Protein AF-A0A0F5J340-F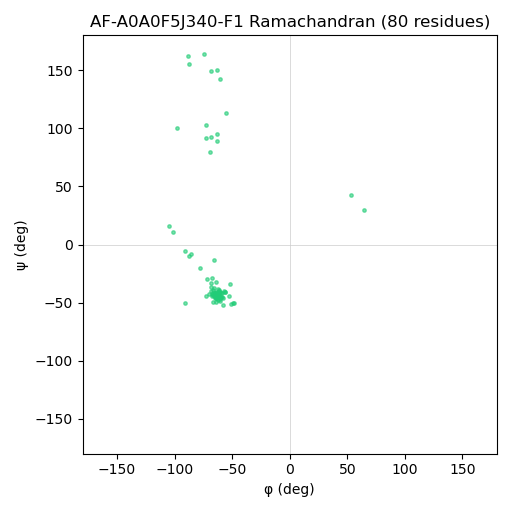1 (afdb_monomer)

Solvent-accessible surface area (backbone atoms only — not comparable to full-atom values): 4973 Å² total; per-residue (Å²): 137,81,81,79,78,73,74,82,78,73,52,70,66,60,50,54,48,52,51,51,52,52,48,52,53,54,52,47,20,64,75,72,72,48,49,73,65,58,43,48,54,52,32,60,76,65,47,43,62,59,56,53,60,78,41,33,90,62,56,77,77,55,55,70,71,57,52,53,50,52,54,49,52,57,50,50,55,55,64,74,74,108

pLDDT: mean 92.47, std 14.03, range [40.69, 98.62]

Structure (mmCIF, N/CA/C/O backbone):
data_AF-A0A0F5J340-F1
#
_entry.id   AF-A0A0F5J340-F1
#
loop_
_atom_site.group_PDB
_atom_site.id
_atom_site.type_symbol
_atom_site.label_atom_id
_atom_site.label_alt_id
_atom_site.label_comp_id
_atom_site.label_asym_id
_atom_site.label_entity_id
_atom_site.label_seq_id
_a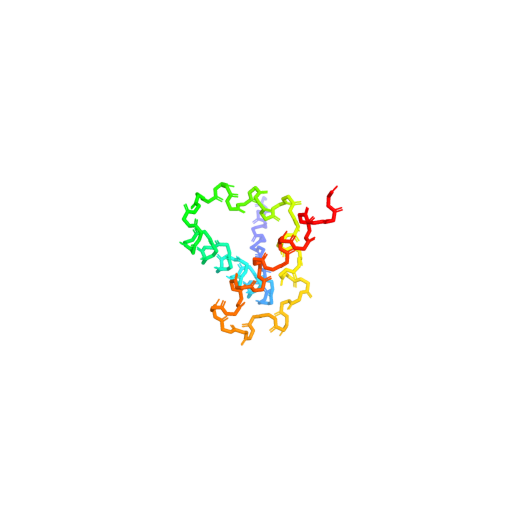tom_site.pdbx_PDB_ins_code
_atom_site.Cartn_x
_atom_site.Cartn_y
_atom_site.Cartn_z
_atom_site.occupancy
_atom_site.B_iso_or_equiv
_atom_site.auth_seq_id
_atom_site.auth_comp_id
_atom_site.auth_asym_id
_atom_site.auth_atom_id
_atom_site.pdbx_PDB_model_num
ATOM 1 N N . MET A 1 1 ? 40.496 -11.263 12.562 1.00 40.69 1 MET A N 1
ATOM 2 C CA . MET A 1 1 ? 39.288 -10.421 12.672 1.00 40.69 1 MET A CA 1
ATOM 3 C C . MET A 1 1 ? 38.777 -10.184 11.258 1.00 40.69 1 MET A C 1
ATOM 5 O O . MET A 1 1 ? 39.190 -9.223 10.631 1.00 40.69 1 MET A O 1
ATOM 9 N N . ASN A 1 2 ? 37.988 -11.118 10.719 1.00 41.44 2 ASN A N 1
ATOM 10 C CA . ASN A 1 2 ? 37.363 -10.958 9.405 1.00 41.44 2 ASN A CA 1
ATOM 11 C C . ASN A 1 2 ? 35.936 -10.485 9.647 1.00 41.44 2 ASN A C 1
ATOM 13 O O . ASN A 1 2 ? 35.075 -11.267 10.037 1.00 41.44 2 ASN A O 1
ATOM 17 N N . LEU A 1 3 ? 35.727 -9.182 9.488 1.00 50.06 3 LEU A N 1
ATOM 18 C CA . LEU A 1 3 ? 34.394 -8.616 9.361 1.00 50.06 3 LEU A CA 1
ATOM 19 C C . LEU A 1 3 ? 33.896 -9.006 7.968 1.00 50.06 3 LEU A C 1
ATOM 21 O O . LEU A 1 3 ? 34.182 -8.321 6.988 1.00 50.06 3 LEU A O 1
ATOM 25 N N . GLU A 1 4 ? 33.206 -10.143 7.873 1.00 52.69 4 GLU A N 1
ATOM 26 C CA . GLU A 1 4 ? 32.342 -10.423 6.730 1.00 52.69 4 GLU A CA 1
ATOM 27 C C . GLU A 1 4 ? 31.225 -9.376 6.730 1.00 52.69 4 GLU A C 1
ATOM 29 O O . GLU A 1 4 ? 30.162 -9.561 7.320 1.00 52.69 4 GLU A O 1
ATOM 34 N N . TYR A 1 5 ? 31.462 -8.249 6.064 1.00 54.69 5 TYR A N 1
ATOM 35 C CA . TYR A 1 5 ? 30.381 -7.403 5.588 1.00 54.69 5 TYR A CA 1
ATOM 36 C C . TYR A 1 5 ? 29.679 -8.169 4.465 1.00 54.69 5 TYR A C 1
ATOM 38 O O . TYR A 1 5 ? 29.936 -7.951 3.283 1.00 54.69 5 TYR A O 1
ATOM 46 N N . ARG A 1 6 ? 28.811 -9.116 4.835 1.00 56.03 6 ARG A N 1
ATOM 47 C CA . ARG A 1 6 ? 27.782 -9.618 3.929 1.00 56.03 6 ARG A CA 1
ATOM 48 C C . ARG A 1 6 ? 26.874 -8.439 3.611 1.00 56.03 6 ARG A C 1
ATOM 50 O O . ARG A 1 6 ? 25.961 -8.127 4.369 1.00 56.03 6 ARG A O 1
ATOM 57 N N . THR A 1 7 ? 27.140 -7.760 2.504 1.00 57.50 7 THR A N 1
ATOM 58 C CA . THR A 1 7 ? 26.133 -6.923 1.863 1.00 57.50 7 THR A CA 1
ATOM 59 C C . THR A 1 7 ? 24.936 -7.832 1.599 1.00 57.50 7 THR A C 1
ATOM 61 O O . THR A 1 7 ? 25.054 -8.809 0.862 1.00 57.50 7 THR A O 1
ATOM 64 N N . PHE A 1 8 ? 23.819 -7.584 2.279 1.00 66.19 8 PHE A N 1
ATOM 65 C CA . PHE A 1 8 ? 22.570 -8.295 2.042 1.00 66.19 8 PHE A CA 1
ATOM 66 C C . PHE A 1 8 ? 22.079 -7.858 0.659 1.00 66.19 8 PHE A C 1
ATOM 68 O O . PHE A 1 8 ? 21.490 -6.791 0.508 1.00 66.19 8 PHE A 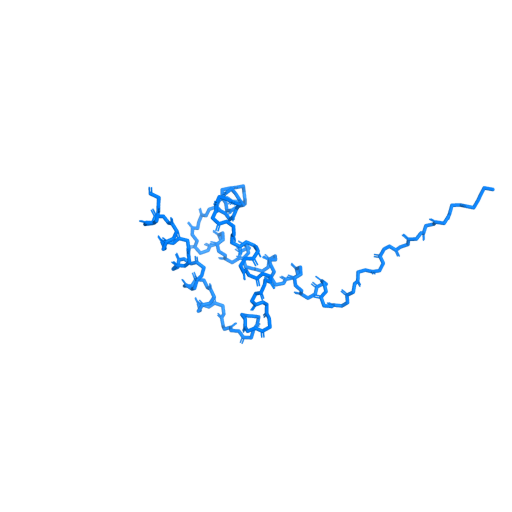O 1
ATOM 75 N N . ILE A 1 9 ? 22.447 -8.610 -0.378 1.00 74.69 9 ILE A N 1
ATOM 76 C CA . ILE A 1 9 ? 21.944 -8.377 -1.730 1.00 74.69 9 ILE A CA 1
ATOM 77 C C . ILE A 1 9 ? 20.489 -8.848 -1.715 1.00 74.69 9 ILE A C 1
ATOM 79 O O . ILE A 1 9 ? 20.244 -10.052 -1.703 1.00 74.69 9 ILE A O 1
ATOM 83 N N . MET A 1 10 ? 19.544 -7.906 -1.645 1.00 78.38 10 MET A N 1
ATOM 84 C CA . MET A 1 10 ? 18.122 -8.198 -1.856 1.00 78.38 10 MET A CA 1
ATOM 85 C C . MET A 1 10 ? 17.922 -8.757 -3.262 1.00 78.38 10 MET A C 1
ATOM 87 O O . MET A 1 10 ? 18.576 -8.307 -4.212 1.00 78.38 10 MET A O 1
ATOM 91 N N . ASP A 1 11 ? 17.016 -9.723 -3.397 1.00 91.25 11 ASP A N 1
ATOM 92 C CA . ASP A 1 11 ? 16.644 -10.228 -4.715 1.00 91.25 11 ASP A CA 1
ATOM 93 C C . ASP A 1 11 ? 15.987 -9.110 -5.544 1.00 91.25 11 ASP A C 1
ATOM 95 O O . ASP A 1 11 ? 15.341 -8.204 -5.008 1.00 91.25 11 ASP A O 1
ATOM 99 N N . LYS A 1 12 ? 16.137 -9.158 -6.874 1.00 93.44 12 LYS A N 1
ATOM 100 C CA . LYS A 1 12 ? 15.539 -8.148 -7.759 1.00 93.44 12 LYS A CA 1
ATOM 101 C C . LYS A 1 12 ? 14.026 -8.049 -7.547 1.00 93.44 12 LYS A C 1
ATOM 103 O O . LYS A 1 12 ? 13.496 -6.943 -7.510 1.00 93.44 12 LYS A O 1
ATOM 108 N N . LYS A 1 13 ? 13.340 -9.182 -7.384 1.00 94.44 13 LYS A N 1
ATOM 109 C CA . LYS A 1 13 ? 11.894 -9.211 -7.167 1.00 94.44 13 LYS A CA 1
ATOM 110 C C . LYS A 1 13 ? 11.514 -8.563 -5.839 1.00 94.44 13 LYS A C 1
ATOM 112 O O . LYS A 1 13 ? 10.547 -7.813 -5.788 1.00 94.44 13 LYS A O 1
ATOM 117 N N . GLU A 1 14 ? 12.278 -8.819 -4.780 1.00 95.12 14 GLU A N 1
ATOM 118 C CA . GLU A 1 14 ? 12.065 -8.177 -3.475 1.00 95.12 14 GLU A CA 1
ATOM 119 C C . GLU A 1 14 ? 12.219 -6.657 -3.574 1.00 95.12 14 GLU A C 1
ATOM 121 O O . GLU A 1 14 ? 11.428 -5.910 -2.998 1.00 95.12 14 GLU A O 1
ATOM 126 N N . LEU A 1 15 ? 13.205 -6.195 -4.345 1.00 96.12 15 LEU A N 1
ATOM 127 C CA . LEU A 1 15 ? 13.418 -4.776 -4.598 1.00 96.12 15 LEU A CA 1
ATOM 128 C C . LEU A 1 15 ? 12.275 -4.158 -5.423 1.00 96.12 15 LEU A C 1
ATOM 130 O O . LEU A 1 15 ? 11.792 -3.080 -5.076 1.00 96.12 15 LEU A O 1
ATOM 134 N N . ASP A 1 16 ? 11.802 -4.845 -6.465 1.00 97.50 16 ASP A N 1
ATOM 135 C CA . ASP A 1 16 ? 10.669 -4.39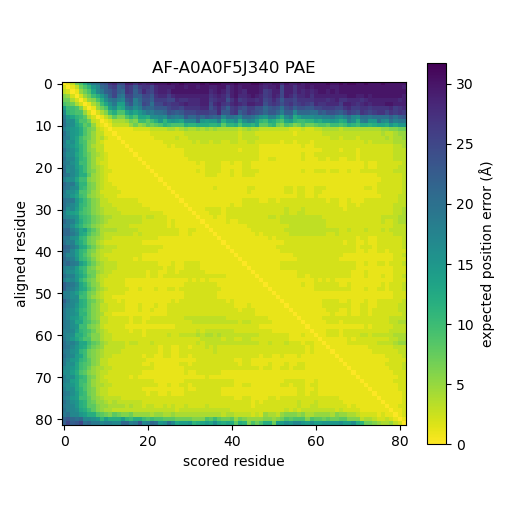9 -7.286 1.00 97.50 16 ASP A CA 1
ATOM 136 C C . ASP A 1 16 ? 9.376 -4.301 -6.449 1.00 97.50 16 ASP A C 1
ATOM 138 O O . ASP A 1 16 ? 8.651 -3.305 -6.539 1.00 97.50 16 ASP A O 1
ATOM 142 N N . ILE A 1 17 ? 9.125 -5.275 -5.564 1.00 98.12 17 ILE A N 1
ATOM 143 C CA . ILE A 1 17 ? 8.014 -5.233 -4.601 1.00 98.12 17 ILE A CA 1
ATOM 144 C C . ILE A 1 17 ? 8.180 -4.042 -3.653 1.00 98.12 17 ILE A C 1
ATOM 146 O O . ILE A 1 17 ? 7.237 -3.274 -3.468 1.00 98.12 17 ILE A O 1
ATOM 150 N N . ALA A 1 18 ? 9.367 -3.834 -3.081 1.00 97.81 18 ALA A N 1
ATOM 151 C CA . ALA A 1 18 ? 9.614 -2.718 -2.169 1.00 97.81 18 ALA A CA 1
ATOM 152 C C . ALA A 1 18 ? 9.383 -1.352 -2.842 1.00 97.81 18 ALA A C 1
ATOM 154 O O . ALA A 1 18 ? 8.772 -0.461 -2.240 1.00 97.81 18 ALA A O 1
ATOM 155 N N . TYR A 1 19 ? 9.806 -1.186 -4.099 1.00 98.06 19 TYR A N 1
ATOM 156 C CA . TYR A 1 19 ? 9.528 0.025 -4.874 1.00 98.06 19 TYR A CA 1
ATOM 157 C C . TYR A 1 19 ? 8.037 0.207 -5.146 1.00 98.06 19 TYR A C 1
ATOM 159 O O . TYR A 1 19 ? 7.521 1.315 -4.988 1.00 98.06 19 TYR A O 1
ATOM 167 N N . PHE A 1 20 ? 7.329 -0.864 -5.501 1.00 98.44 20 PHE A N 1
ATOM 168 C CA . PHE A 1 20 ? 5.885 -0.827 -5.714 1.00 98.44 20 PHE A CA 1
ATOM 169 C C . PHE A 1 20 ? 5.109 -0.456 -4.445 1.00 98.44 20 PHE A C 1
ATOM 171 O O . PHE A 1 20 ? 4.232 0.409 -4.493 1.00 98.44 20 PHE A O 1
ATOM 178 N N . LEU A 1 21 ? 5.455 -1.043 -3.297 1.00 98.56 21 LEU A N 1
ATOM 179 C CA . LEU A 1 21 ? 4.828 -0.707 -2.017 1.00 98.56 21 LEU A CA 1
ATOM 180 C C . LEU A 1 21 ? 5.100 0.753 -1.639 1.00 98.56 21 LEU A C 1
ATOM 182 O O . LEU A 1 21 ? 4.172 1.476 -1.276 1.00 98.56 21 LEU A O 1
ATOM 186 N N . SER A 1 22 ? 6.343 1.215 -1.809 1.00 98.31 22 SER A N 1
ATOM 187 C CA . SER A 1 22 ? 6.726 2.612 -1.557 1.00 98.31 22 SER A CA 1
ATOM 188 C C . SER A 1 22 ? 5.941 3.582 -2.444 1.00 98.31 22 SER A C 1
ATOM 190 O O . SER A 1 22 ? 5.461 4.614 -1.973 1.00 98.31 22 SER A O 1
ATOM 192 N N . PHE A 1 23 ? 5.758 3.231 -3.720 1.00 98.38 23 PHE A N 1
ATOM 193 C CA . PHE A 1 23 ? 4.917 3.982 -4.645 1.00 98.38 23 PHE A CA 1
ATOM 194 C C . PHE A 1 23 ? 3.463 4.037 -4.162 1.00 98.38 23 PHE A C 1
ATOM 196 O O . PHE A 1 23 ? 2.891 5.124 -4.103 1.00 98.38 23 PH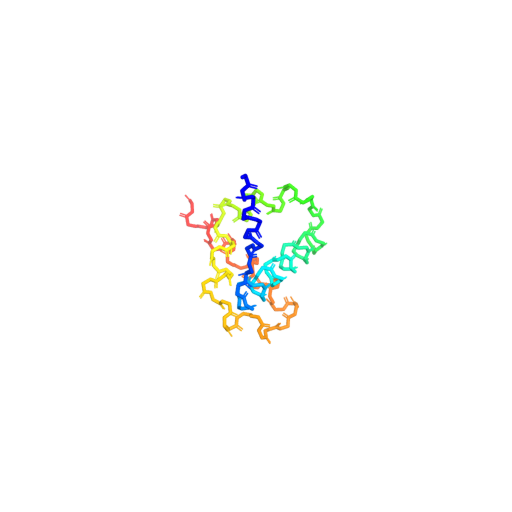E A O 1
ATOM 203 N N . CYS A 1 24 ? 2.869 2.906 -3.776 1.00 98.62 24 CYS A N 1
ATOM 204 C CA . CYS A 1 24 ? 1.477 2.861 -3.325 1.00 98.62 24 CYS A CA 1
ATOM 205 C C . CYS A 1 24 ? 1.243 3.711 -2.071 1.0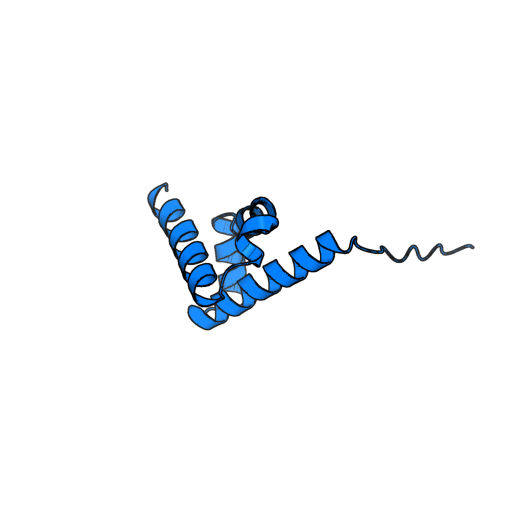0 98.62 24 CYS A C 1
ATOM 207 O O . CYS A 1 24 ? 0.287 4.486 -2.043 1.00 98.62 24 CYS A O 1
ATOM 209 N N . ILE A 1 25 ? 2.136 3.622 -1.080 1.00 98.56 25 ILE A N 1
ATOM 210 C CA . ILE A 1 25 ? 2.080 4.437 0.144 1.00 98.56 25 ILE A CA 1
ATOM 211 C C . ILE A 1 25 ? 2.113 5.927 -0.211 1.00 98.56 25 ILE A C 1
ATOM 213 O O . ILE A 1 25 ? 1.239 6.688 0.204 1.00 98.56 25 ILE A O 1
ATOM 217 N N . GLU A 1 26 ? 3.091 6.353 -1.014 1.00 98.56 26 GLU A N 1
ATOM 218 C CA . GLU A 1 26 ? 3.267 7.770 -1.340 1.00 98.56 26 GLU A CA 1
ATOM 219 C C . GLU A 1 26 ? 2.099 8.317 -2.168 1.00 98.56 26 GLU A C 1
ATOM 221 O O . GLU A 1 26 ? 1.593 9.406 -1.890 1.00 98.56 26 GLU A O 1
ATOM 226 N N . GLN A 1 27 ? 1.642 7.569 -3.176 1.00 98.50 27 GLN A N 1
ATOM 227 C CA . GLN A 1 27 ? 0.531 8.010 -4.018 1.00 98.50 27 GLN A CA 1
ATOM 228 C C . GLN A 1 27 ? -0.785 8.074 -3.241 1.00 98.50 27 GLN A C 1
ATOM 230 O O . GLN A 1 27 ? -1.547 9.025 -3.431 1.00 98.50 27 GLN A O 1
ATOM 235 N N . TYR A 1 28 ? -1.042 7.114 -2.350 1.00 98.62 28 TYR A N 1
ATOM 236 C CA . TYR A 1 28 ? -2.260 7.112 -1.544 1.00 98.62 28 TYR A CA 1
ATOM 237 C C . TYR A 1 28 ? -2.257 8.269 -0.542 1.00 98.62 28 TYR A C 1
ATOM 239 O O . TYR A 1 28 ? -3.232 9.019 -0.469 1.00 98.62 28 TYR A O 1
ATOM 247 N N . LYS A 1 29 ? -1.121 8.496 0.135 1.00 98.44 29 LYS A N 1
ATOM 248 C CA . LYS A 1 29 ? -0.903 9.651 1.0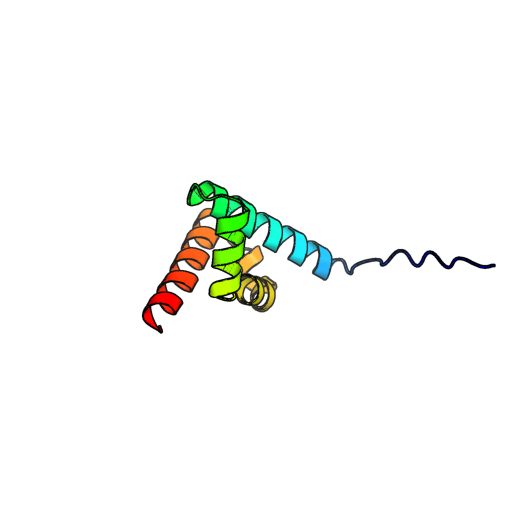17 1.00 98.44 29 LYS A CA 1
ATOM 249 C C . LYS A 1 29 ? -1.241 10.968 0.315 1.00 98.44 29 LYS A C 1
ATOM 251 O O . LYS A 1 29 ? -2.017 11.765 0.837 1.00 98.44 29 LYS A O 1
ATOM 256 N N . VAL A 1 30 ? -0.686 11.185 -0.882 1.00 98.19 30 VAL A N 1
ATOM 257 C CA . VAL A 1 30 ? -0.923 12.405 -1.672 1.00 98.19 30 VAL A CA 1
ATOM 258 C C . VAL A 1 30 ? -2.384 12.519 -2.107 1.00 98.19 30 VAL A C 1
ATOM 260 O O . VAL A 1 30 ? -2.957 13.600 -1.992 1.00 98.19 30 VAL A O 1
ATOM 263 N N . LYS A 1 31 ? -3.003 11.429 -2.582 1.00 97.19 31 LYS A N 1
ATOM 264 C CA . LYS A 1 31 ? -4.408 11.433 -3.024 1.00 97.19 31 LYS A CA 1
ATOM 265 C C . LYS A 1 31 ? -5.367 11.790 -1.887 1.00 97.19 31 LYS A C 1
ATOM 267 O O . LYS A 1 31 ? -6.304 12.547 -2.122 1.00 97.19 31 LYS A O 1
ATOM 272 N N . GLN A 1 32 ? -5.128 11.256 -0.691 1.00 97.06 32 GLN A N 1
ATOM 273 C CA . GLN A 1 32 ? -6.007 11.444 0.466 1.00 97.06 32 GLN A CA 1
ATOM 274 C C . GLN A 1 32 ? -5.641 12.653 1.337 1.00 97.06 32 GLN A C 1
ATOM 276 O O . GLN A 1 32 ? -6.366 12.975 2.274 1.00 97.06 32 GLN A O 1
ATOM 281 N N . GLY A 1 33 ? -4.529 13.339 1.047 1.00 97.69 33 GLY A N 1
ATOM 282 C CA . GLY A 1 33 ? -4.062 14.467 1.856 1.00 97.69 33 GLY A CA 1
ATOM 283 C C . GLY A 1 33 ? -3.658 14.066 3.280 1.00 97.69 33 GLY A C 1
ATOM 284 O O . GLY A 1 33 ? -3.805 14.865 4.203 1.00 97.69 33 GLY A O 1
ATOM 285 N N . LEU A 1 34 ? -3.178 12.833 3.463 1.00 97.94 34 LEU A N 1
ATOM 286 C CA . LEU A 1 34 ? -2.785 12.282 4.762 1.00 97.94 34 LEU A CA 1
ATOM 287 C C . LEU A 1 34 ? -1.318 12.581 5.089 1.00 97.94 34 LEU A C 1
ATOM 289 O O . LEU A 1 34 ? -0.502 12.871 4.209 1.00 97.94 34 LEU A O 1
ATOM 293 N N . SER A 1 35 ? -0.953 12.457 6.366 1.00 98.00 35 SER A N 1
ATOM 294 C CA . SER A 1 35 ? 0.454 12.352 6.749 1.00 98.00 35 SER A CA 1
ATOM 295 C C . SER A 1 35 ? 1.006 10.957 6.415 1.00 98.00 35 SER A C 1
ATOM 297 O O . SER A 1 35 ? 0.257 10.005 6.169 1.00 98.00 35 SER A O 1
ATOM 299 N N . GLY A 1 36 ? 2.336 10.819 6.392 1.00 95.56 36 GLY A N 1
ATOM 300 C CA . GLY A 1 36 ? 2.965 9.507 6.212 1.00 95.56 36 GLY A CA 1
ATOM 301 C C . GLY A 1 36 ? 2.626 8.544 7.353 1.00 95.56 36 GLY A C 1
ATOM 302 O O . GLY A 1 36 ? 2.365 7.373 7.101 1.00 95.56 36 GLY A O 1
ATOM 303 N N . GLU A 1 37 ? 2.562 9.058 8.584 1.00 98.12 37 GLU A N 1
ATOM 304 C CA . GLU A 1 37 ? 2.179 8.296 9.775 1.00 98.12 37 GLU A CA 1
ATOM 305 C C . GLU A 1 37 ? 0.727 7.816 9.689 1.00 98.12 37 GLU A C 1
ATOM 307 O O . GLU A 1 37 ? 0.478 6.620 9.811 1.00 98.12 37 GLU A O 1
ATOM 312 N N . ASP A 1 38 ? -0.220 8.705 9.372 1.00 98.50 38 ASP A N 1
ATOM 313 C CA . ASP A 1 38 ? -1.636 8.332 9.234 1.00 98.50 38 ASP A CA 1
ATOM 314 C C . ASP A 1 38 ? -1.848 7.305 8.119 1.00 98.50 38 ASP A C 1
ATOM 316 O O . ASP A 1 38 ? -2.631 6.367 8.270 1.00 98.50 38 ASP A O 1
ATOM 320 N N . THR A 1 39 ? -1.124 7.455 7.005 1.00 98.56 39 THR A N 1
ATOM 321 C CA . THR A 1 39 ? -1.181 6.503 5.887 1.00 98.56 39 THR A CA 1
ATOM 322 C C . THR A 1 39 ? -0.695 5.124 6.319 1.00 98.56 39 THR A C 1
ATOM 324 O O . THR A 1 39 ? -1.355 4.125 6.036 1.00 98.56 39 THR A O 1
ATOM 327 N N . MET A 1 40 ? 0.431 5.055 7.034 1.00 98.19 40 MET A N 1
ATOM 328 C CA . MET A 1 40 ? 0.970 3.785 7.519 1.00 98.19 40 MET A CA 1
ATOM 329 C C . MET A 1 40 ? 0.083 3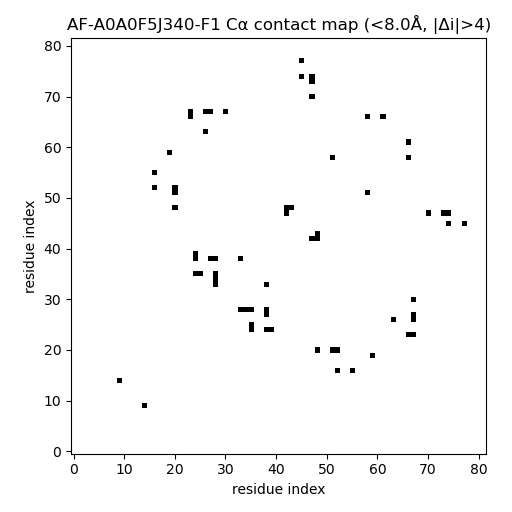.148 8.586 1.00 98.19 40 MET A C 1
ATOM 331 O O . MET A 1 40 ? -0.189 1.957 8.483 1.00 98.19 40 MET A O 1
ATOM 335 N N . ASN A 1 41 ? -0.441 3.927 9.535 1.00 98.44 41 ASN A N 1
ATOM 336 C CA . ASN A 1 41 ? -1.383 3.441 10.548 1.00 98.44 41 ASN A CA 1
ATOM 337 C C . ASN A 1 41 ? -2.643 2.846 9.899 1.00 98.44 41 ASN A C 1
ATOM 339 O O . ASN A 1 41 ? -3.128 1.792 10.309 1.00 98.44 41 ASN A O 1
ATOM 343 N N . LEU A 1 42 ? -3.164 3.496 8.853 1.00 98.44 42 LEU A N 1
ATOM 344 C CA . LEU A 1 42 ? -4.300 2.993 8.084 1.00 98.44 42 LEU A CA 1
ATOM 345 C C . LEU A 1 42 ? -3.954 1.690 7.349 1.00 98.44 42 LEU A C 1
ATOM 347 O O . LEU A 1 42 ? -4.733 0.734 7.376 1.00 98.44 42 LEU A O 1
ATOM 351 N N . PHE A 1 43 ? -2.794 1.651 6.695 1.00 98.56 43 PHE A N 1
ATOM 352 C CA . PHE A 1 43 ? -2.341 0.487 5.937 1.00 98.56 43 PHE A CA 1
ATOM 353 C C . PHE A 1 43 ? -2.065 -0.712 6.845 1.00 98.56 43 PHE A C 1
ATOM 355 O O . PHE A 1 43 ? -2.391 -1.836 6.466 1.00 98.56 43 PHE A O 1
ATOM 362 N N . GLU A 1 44 ? -1.512 -0.483 8.035 1.00 98.00 44 GLU A N 1
ATOM 363 C CA . GLU A 1 44 ? -1.302 -1.503 9.059 1.00 98.00 44 GLU A CA 1
ATOM 364 C C . GLU A 1 44 ? -2.640 -2.016 9.601 1.00 98.00 44 GLU A C 1
ATOM 366 O O . GLU A 1 44 ? -2.871 -3.225 9.576 1.00 98.00 44 GLU A O 1
ATOM 371 N N . LYS A 1 45 ? -3.564 -1.114 9.980 1.00 98.06 45 LYS A N 1
ATOM 372 C CA . LYS A 1 45 ? -4.890 -1.490 10.504 1.00 98.06 45 LYS A CA 1
ATOM 373 C C . LYS A 1 45 ? -5.629 -2.449 9.566 1.00 98.06 45 LYS A C 1
ATOM 375 O O . LYS A 1 45 ? -6.212 -3.425 10.028 1.00 98.06 45 LYS A O 1
ATOM 380 N N . TYR A 1 46 ? -5.605 -2.179 8.262 1.00 98.44 46 TYR A N 1
ATOM 381 C CA . TYR A 1 46 ? -6.351 -2.963 7.270 1.00 98.44 46 TYR A CA 1
ATOM 382 C C . TYR A 1 46 ? -5.493 -3.966 6.489 1.00 98.44 46 TYR A C 1
ATOM 384 O O . TYR A 1 46 ? -5.965 -4.563 5.520 1.00 98.44 46 TYR A O 1
ATOM 392 N N . ASN A 1 47 ? -4.245 -4.187 6.908 1.00 97.75 47 ASN A N 1
ATOM 393 C CA . ASN A 1 47 ? -3.308 -5.120 6.284 1.00 97.75 47 ASN A CA 1
ATOM 394 C C . ASN A 1 47 ? -3.127 -4.900 4.765 1.00 97.75 47 ASN A C 1
ATOM 396 O O . ASN A 1 47 ? -3.148 -5.836 3.962 1.00 97.75 47 ASN A O 1
ATOM 400 N N . VAL A 1 48 ? -3.015 -3.637 4.351 1.00 98.62 48 VAL A N 1
ATOM 401 C CA . VAL A 1 48 ? -2.948 -3.227 2.938 1.00 98.62 48 VAL A CA 1
ATOM 402 C C . VAL A 1 48 ? -1.637 -3.673 2.294 1.00 98.62 48 VAL A C 1
ATOM 404 O O . VAL A 1 48 ? -1.640 -4.137 1.159 1.00 98.62 48 VAL A O 1
ATOM 407 N N . LEU A 1 49 ? -0.511 -3.575 3.007 1.00 98.31 49 LEU A N 1
ATOM 408 C CA . LEU A 1 49 ? 0.795 -3.926 2.438 1.00 98.31 49 LEU A CA 1
ATOM 409 C C . LEU A 1 49 ? 0.897 -5.407 2.076 1.00 98.31 49 LEU A C 1
ATOM 411 O O . LEU A 1 49 ? 1.392 -5.708 0.994 1.00 98.31 49 LEU A O 1
ATOM 415 N N . SER A 1 50 ? 0.375 -6.307 2.919 1.00 98.31 50 SER A N 1
ATOM 416 C CA . SER A 1 50 ? 0.307 -7.734 2.588 1.00 98.31 50 SER A CA 1
ATOM 417 C C . SER A 1 50 ? -0.567 -7.984 1.366 1.00 98.31 50 SER A C 1
ATOM 419 O O . SER A 1 50 ? -0.156 -8.696 0.460 1.00 98.31 50 SER A O 1
ATOM 421 N N . TYR A 1 51 ? -1.732 -7.336 1.271 1.00 98.62 51 TYR A N 1
ATOM 422 C CA . TYR A 1 51 ? -2.569 -7.454 0.076 1.00 98.62 51 TYR A CA 1
ATOM 423 C C . TYR A 1 51 ? -1.837 -7.025 -1.197 1.00 98.62 51 TYR A C 1
ATOM 425 O O . TYR A 1 51 ? -1.865 -7.738 -2.201 1.00 98.62 51 TYR A O 1
ATOM 433 N N . LEU A 1 52 ? -1.148 -5.886 -1.148 1.00 98.62 52 LEU A N 1
ATOM 434 C CA . LEU A 1 52 ? -0.393 -5.365 -2.280 1.00 98.62 52 LEU A CA 1
ATOM 435 C C . LEU A 1 52 ? 0.786 -6.275 -2.659 1.00 98.62 52 LEU A C 1
ATOM 437 O O . LEU A 1 52 ? 1.005 -6.505 -3.849 1.00 98.62 52 LEU A O 1
ATOM 441 N N . SER A 1 53 ? 1.531 -6.809 -1.685 1.00 98.25 53 SER A N 1
ATOM 442 C CA . SER A 1 53 ? 2.659 -7.710 -1.953 1.00 98.25 53 SER A CA 1
ATOM 443 C C . SER A 1 53 ? 2.209 -9.071 -2.476 1.00 98.25 53 SER A C 1
ATOM 445 O O . SER A 1 53 ? 2.790 -9.578 -3.434 1.00 98.25 53 SER A O 1
ATOM 447 N N . ASP A 1 54 ? 1.153 -9.641 -1.895 1.00 98.44 54 ASP A N 1
ATOM 448 C CA . ASP A 1 54 ? 0.651 -10.971 -2.255 1.00 98.44 54 ASP A CA 1
ATOM 449 C C . ASP A 1 54 ? 0.059 -10.981 -3.671 1.00 98.44 54 ASP A C 1
ATOM 451 O O . ASP A 1 54 ? 0.121 -11.989 -4.375 1.00 98.44 54 ASP A O 1
ATOM 455 N N . ASN A 1 55 ? -0.457 -9.833 -4.120 1.00 98.38 55 ASN A N 1
ATOM 456 C CA . ASN A 1 55 ? -1.039 -9.645 -5.449 1.00 98.38 55 ASN A CA 1
ATOM 457 C C . ASN A 1 55 ? -0.120 -8.858 -6.400 1.00 98.38 55 ASN A C 1
ATOM 459 O O . ASN A 1 55 ? -0.576 -8.386 -7.448 1.00 98.38 55 ASN A O 1
ATOM 463 N N . PHE A 1 56 ? 1.172 -8.734 -6.065 1.00 98.38 56 PHE A N 1
ATOM 464 C CA . PHE A 1 56 ? 2.140 -7.913 -6.798 1.00 98.38 56 PHE A CA 1
ATOM 465 C C . PHE A 1 56 ? 2.105 -8.173 -8.304 1.00 98.38 56 PHE A C 1
ATOM 467 O O . PHE A 1 56 ? 1.952 -7.226 -9.068 1.00 98.38 56 PHE A O 1
ATOM 474 N N . GLU A 1 57 ? 2.169 -9.440 -8.732 1.00 97.75 57 GLU A N 1
ATOM 475 C CA . GLU A 1 57 ? 2.237 -9.848 -10.148 1.00 97.75 57 GLU A CA 1
ATOM 476 C C . GLU A 1 57 ? 1.131 -9.233 -11.017 1.00 97.75 57 GLU A C 1
ATOM 478 O O . GLU A 1 57 ? 1.363 -8.906 -12.179 1.00 97.75 57 GLU A O 1
ATOM 483 N N . VAL A 1 58 ? -0.062 -9.032 -10.450 1.00 97.69 58 VAL A N 1
ATOM 484 C CA . VAL A 1 58 ? -1.197 -8.418 -11.148 1.00 97.69 58 VAL A CA 1
ATOM 485 C C . VAL A 1 58 ? -1.198 -6.907 -10.939 1.00 97.69 58 VAL A C 1
ATOM 487 O O . VAL A 1 58 ? -1.277 -6.149 -11.908 1.00 97.69 58 VAL A O 1
ATOM 490 N N . LEU A 1 59 ? -1.083 -6.456 -9.688 1.00 98.25 59 LEU A N 1
ATOM 491 C CA . LEU A 1 59 ? -1.294 -5.055 -9.327 1.00 98.25 59 LEU A CA 1
ATOM 492 C C . LEU A 1 59 ? -0.209 -4.120 -9.882 1.00 98.25 59 LEU A C 1
ATOM 494 O O . LEU A 1 59 ? -0.537 -3.026 -10.339 1.00 98.25 59 LEU A O 1
ATOM 498 N N . HIS A 1 60 ? 1.059 -4.539 -9.936 1.00 96.88 60 HIS A N 1
ATOM 499 C CA . HIS A 1 60 ? 2.155 -3.672 -10.406 1.00 96.88 60 HIS A CA 1
ATOM 500 C C . HIS A 1 60 ? 2.058 -3.292 -11.897 1.00 96.88 60 HIS A C 1
ATOM 502 O O . HIS A 1 60 ? 2.743 -2.376 -12.349 1.00 96.88 60 HIS A O 1
ATOM 508 N N . THR A 1 61 ? 1.202 -3.979 -12.661 1.00 97.19 61 THR A N 1
ATOM 509 C CA . THR A 1 61 ? 0.949 -3.704 -14.086 1.00 97.19 61 THR A CA 1
ATOM 510 C C . THR A 1 61 ? -0.148 -2.661 -14.315 1.00 97.19 61 THR A C 1
ATOM 512 O O . THR A 1 61 ? -0.351 -2.210 -15.445 1.00 97.19 61 THR A O 1
ATOM 515 N N . GLN A 1 62 ? -0.869 -2.275 -13.260 1.00 98.25 62 GLN A N 1
ATOM 516 C CA . GLN A 1 62 ? -2.039 -1.410 -13.351 1.00 98.25 62 GLN A CA 1
ATOM 517 C C . GLN A 1 62 ? -1.671 0.075 -13.305 1.00 98.25 62 GLN A C 1
ATOM 519 O O . GLN A 1 62 ? -0.643 0.493 -12.769 1.00 98.25 62 GLN A O 1
ATOM 524 N N . GLY A 1 63 ? -2.547 0.908 -13.868 1.00 97.62 63 GLY A N 1
ATOM 525 C CA . GLY A 1 63 ? -2.376 2.356 -13.847 1.00 97.62 63 GLY A CA 1
ATOM 526 C C . GLY A 1 63 ? -2.542 2.942 -12.442 1.00 97.62 63 GLY A C 1
ATOM 527 O O . GLY A 1 63 ? -3.354 2.472 -11.647 1.00 97.62 63 GLY A O 1
ATOM 528 N N . ARG A 1 64 ? -1.834 4.045 -12.163 1.00 97.31 64 ARG A N 1
ATOM 529 C CA . ARG A 1 64 ? -1.884 4.752 -10.870 1.00 97.31 64 ARG A CA 1
ATOM 530 C C . ARG A 1 64 ? -3.309 5.013 -10.376 1.00 97.31 64 ARG A C 1
ATOM 532 O O . ARG A 1 64 ? -3.591 4.758 -9.216 1.00 97.31 64 ARG A O 1
ATOM 539 N N . GLN A 1 65 ? -4.180 5.580 -11.218 1.00 97.62 65 GLN A N 1
ATOM 540 C CA . GLN A 1 65 ? -5.532 5.950 -10.784 1.00 97.62 65 GLN A CA 1
ATOM 541 C C . GLN A 1 65 ? -6.316 4.722 -10.313 1.00 97.62 65 GLN A C 1
ATOM 543 O O . GLN A 1 65 ? -6.877 4.757 -9.222 1.00 97.62 65 GLN A O 1
ATOM 548 N N . TRP A 1 66 ? -6.272 3.649 -11.103 1.00 98.25 66 TRP A N 1
ATOM 549 C CA . TRP A 1 66 ? -6.928 2.388 -10.787 1.00 98.25 66 TRP A CA 1
ATOM 550 C C . TRP A 1 66 ? -6.388 1.789 -9.484 1.00 98.25 66 TRP A C 1
ATOM 552 O O . TRP A 1 66 ? -7.169 1.441 -8.613 1.00 98.25 66 TRP A O 1
ATOM 562 N N . LEU A 1 67 ? -5.062 1.779 -9.283 1.00 98.44 67 LEU A N 1
ATOM 563 C CA . LEU A 1 67 ? -4.454 1.302 -8.032 1.00 98.44 67 LEU A CA 1
ATOM 564 C C . LEU A 1 67 ? -4.958 2.059 -6.802 1.00 98.44 67 LEU A C 1
ATOM 566 O O . LEU A 1 67 ? -5.180 1.468 -5.751 1.00 98.44 67 LEU A O 1
ATOM 570 N N . MET A 1 68 ? -5.129 3.375 -6.917 1.00 98.38 68 MET A N 1
ATOM 571 C CA . MET A 1 68 ? -5.617 4.173 -5.796 1.00 98.38 68 MET A CA 1
ATOM 572 C C . MET A 1 68 ? -7.102 3.943 -5.504 1.00 98.38 68 MET A C 1
ATOM 574 O O . MET A 1 68 ? -7.525 4.156 -4.375 1.00 98.38 68 MET A O 1
ATOM 578 N N . GLU A 1 69 ? -7.901 3.609 -6.517 1.00 98.38 69 GLU A N 1
ATOM 579 C CA . GLU A 1 69 ? -9.305 3.211 -6.343 1.00 98.38 69 GLU A CA 1
ATOM 580 C C . GLU A 1 69 ? -9.382 1.808 -5.724 1.00 98.38 69 GLU A C 1
ATOM 582 O O . GLU A 1 69 ? -10.067 1.628 -4.727 1.00 98.38 69 GLU A O 1
ATOM 587 N N . GLU A 1 70 ? -8.572 0.863 -6.202 1.00 98.50 70 GLU A N 1
ATOM 588 C CA . GLU A 1 70 ? -8.483 -0.497 -5.661 1.00 98.50 70 GLU A CA 1
ATOM 589 C C . GLU A 1 70 ? -8.093 -0.518 -4.171 1.00 98.50 70 GLU A C 1
ATOM 591 O O . GLU A 1 70 ? -8.713 -1.221 -3.374 1.00 98.50 70 GLU A O 1
ATOM 596 N N . ILE A 1 71 ? -7.096 0.279 -3.763 1.00 98.62 71 ILE A N 1
ATOM 597 C CA . ILE A 1 71 ? -6.700 0.389 -2.347 1.00 98.62 71 ILE A CA 1
ATOM 598 C C . ILE A 1 71 ? -7.837 0.977 -1.500 1.00 98.62 71 ILE A C 1
ATOM 600 O O . ILE A 1 71 ? -8.083 0.501 -0.390 1.00 98.62 71 ILE A O 1
ATOM 604 N N . GLU A 1 72 ? -8.533 1.998 -2.006 1.00 98.38 72 GLU A N 1
ATOM 605 C CA . GLU A 1 72 ? -9.660 2.614 -1.297 1.00 98.38 72 GLU A CA 1
ATOM 606 C C . GLU A 1 72 ? -10.812 1.621 -1.113 1.00 98.38 72 GLU A C 1
ATOM 608 O O . GLU A 1 72 ? -11.331 1.469 -0.004 1.00 98.38 72 GLU A O 1
ATOM 613 N N . ASP A 1 73 ? -11.164 0.895 -2.173 1.00 98.31 73 ASP A N 1
ATOM 614 C CA . ASP A 1 73 ? -12.206 -0.129 -2.158 1.00 98.31 73 ASP A CA 1
ATOM 615 C C . ASP A 1 73 ? -11.850 -1.270 -1.197 1.00 98.31 73 ASP A C 1
ATOM 617 O O . ASP A 1 73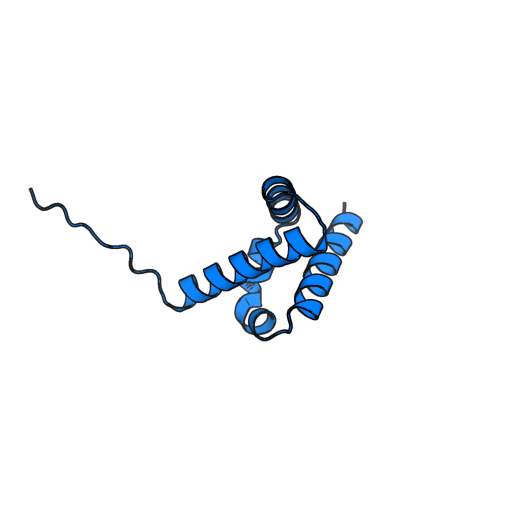 ? -12.694 -1.724 -0.422 1.00 98.31 73 ASP A O 1
ATOM 621 N N . TYR A 1 74 ? -10.593 -1.722 -1.207 1.00 98.44 74 TYR A N 1
ATOM 622 C CA . TYR A 1 74 ? -10.088 -2.755 -0.300 1.00 98.44 74 TYR A CA 1
ATOM 623 C C . TYR A 1 74 ? -10.209 -2.346 1.176 1.00 98.44 74 TYR A C 1
ATOM 625 O O . TYR A 1 74 ? -10.655 -3.143 2.009 1.00 98.44 74 TYR A O 1
ATOM 633 N N . ILE A 1 75 ? -9.829 -1.106 1.506 1.00 98.38 75 ILE A N 1
ATOM 634 C CA . ILE A 1 75 ? -9.941 -0.549 2.862 1.00 98.38 75 ILE A CA 1
ATOM 635 C C . ILE A 1 75 ? -11.413 -0.388 3.256 1.00 98.38 75 ILE A C 1
ATOM 637 O O . ILE A 1 75 ? -11.785 -0.691 4.388 1.00 98.38 75 ILE A O 1
ATOM 641 N N . THR A 1 76 ? -12.254 0.080 2.334 1.00 97.88 76 THR A N 1
ATOM 642 C CA . THR A 1 76 ? -13.681 0.326 2.585 1.00 97.88 76 THR A CA 1
ATOM 643 C C . THR A 1 76 ? -14.418 -0.967 2.898 1.00 97.88 76 THR A C 1
ATOM 645 O O . THR A 1 76 ? -15.094 -1.040 3.918 1.00 97.88 76 THR A O 1
ATOM 648 N N . LYS A 1 77 ? -14.192 -2.026 2.113 1.00 97.94 77 LYS A N 1
ATOM 649 C CA . LYS A 1 77 ? -14.768 -3.354 2.376 1.00 97.94 77 LYS A CA 1
ATOM 650 C C . LYS A 1 77 ? -14.401 -3.877 3.768 1.00 97.94 77 LYS A C 1
ATOM 652 O O . LYS A 1 77 ? -15.259 -4.382 4.474 1.00 97.94 77 LYS A O 1
ATOM 657 N N . ARG A 1 78 ? -13.154 -3.683 4.213 1.00 96.88 78 ARG A N 1
ATOM 658 C CA . ARG A 1 78 ? -12.726 -4.098 5.564 1.00 96.88 78 ARG A CA 1
ATOM 659 C C . ARG A 1 78 ? -13.356 -3.289 6.685 1.00 96.88 78 ARG A C 1
ATOM 661 O O . ARG A 1 78 ? -13.600 -3.840 7.746 1.00 96.88 78 ARG A O 1
ATOM 668 N N . LYS A 1 79 ? -13.622 -2.000 6.463 1.00 95.81 79 LYS A N 1
ATOM 669 C CA . LYS A 1 79 ? -14.365 -1.172 7.424 1.00 95.81 79 LYS A CA 1
ATOM 670 C C . LYS A 1 79 ? -15.804 -1.655 7.606 1.00 95.81 79 LYS A C 1
ATOM 672 O O . LYS A 1 79 ? -16.347 -1.481 8.685 1.00 95.81 79 LYS A O 1
ATOM 677 N N . GLU A 1 80 ? -16.418 -2.205 6.561 1.00 95.25 80 GLU A N 1
ATOM 678 C CA . GLU A 1 80 ? -17.792 -2.728 6.602 1.00 95.25 80 GLU A CA 1
ATOM 679 C C . GLU A 1 80 ? -17.891 -4.112 7.265 1.00 95.25 80 GLU A C 1
ATOM 681 O O . GLU A 1 80 ? -18.973 -4.512 7.689 1.00 95.25 80 GLU A O 1
ATOM 686 N N . GLU A 1 81 ? -16.775 -4.841 7.346 1.00 91.50 81 GLU A N 1
ATOM 687 C CA . GLU A 1 81 ? -16.669 -6.145 8.012 1.00 91.50 81 GLU A CA 1
ATOM 688 C C . GLU A 1 81 ? -16.387 -6.038 9.530 1.00 91.50 81 GLU A C 1
ATOM 690 O O . GLU A 1 81 ? -16.437 -7.060 10.219 1.00 91.50 81 GLU A O 1
ATOM 695 N N . GLU A 1 82 ? -16.102 -4.831 10.046 1.00 77.12 82 GLU A N 1
ATOM 696 C CA . GLU A 1 82 ? -15.969 -4.514 11.487 1.00 77.12 82 GLU A CA 1
ATOM 697 C C . GLU A 1 82 ? -17.337 -4.328 12.172 1.00 77.12 82 GLU A C 1
ATOM 699 O O . GLU A 1 82 ? -17.497 -4.857 13.299 1.00 77.12 82 GLU A O 1
#

Radius of gyration: 15.59 Å; Cα contacts (8 Å, |Δi|>4): 34; chains: 1; bounding box: 57×25×27 Å

Sequence (82 aa):
MNLEYRTFIMDKKELDIAYFLSFCIEQYKVKQGLSGEDTMNLFEKYNVLSYLSDNFEVLHTQGRQWLMEEIEDYITKRKEEE

Foldseek 3Di:
DDPPPPPPPDDPLRVVLVVQLVVLLVLLCVVVVHDSVVSVVLCVVLVVSVVCSVCVVPLVPDDSVVSNVVSVVSSVVVVVVD

Secondary structure (DSSP, 8-state):
-----------HHHHHHHHHHHHHHHHHHHHHT--HHHHHHHHHHTTHHHHHHHTHHHHTTS-HHHHHHHHHHHHHHHHH--

Mean predicted aligned error: 5.5 Å

=== Feature glossary ===
Annotated list of the representations used here:

Nearest PDB structures. The Foldseek neighbor list gives the closest experimentally determined structures in the PDB, ranked by structural alignment. TM-score near 1 means near-identical fold; near 0.3 means only rough topology match. This is how one finds what a novel AlphaFold prediction most resembles in the solved-structure universe.

Foldseek 3Di. Foldseek's 3Di representation compresses backbone geometry into a per-residue letter drawn from a learned twenty-state alphabet. It captures the tertiary interaction pattern around each residue — which residues are packed against it in space, regardless of where they are in sequence.

Radius of gyration, Cα contacts, bounding box. Radius of gyration (Rg) is the root-mean-square distance of Cα atoms from their centroid — a single number for overall size and compactness. A globular domain of N residues has Rg ≈ 2.2·N^0.38 Å; an extended or disordered chain has a much larger Rg. The Cα contact count is the number of residue pairs whose Cα atoms are within 8 Å and are more than four positions apart in sequence — a standard proxy for tertiary packing density. The bounding box is the smallest axis-aligned box enclosing all Cα atoms.

InterPro / GO / CATH / organism. The annotation block draws on four external resources. InterPro: which protein families and domains the sequence belongs to. GO: standardized terms for what the protein does, what process it participates in, and where in the cell it acts. CATH: which structural fold it has in the CATH hierarchy. Organism: the species of origin.

mmCIF coordinates. The mmCIF block holds the 3D Cartesian coordinates of each backbone atom (N, Cα, C, O) in ångströms. mmCIF is the PDB's canonical archive format — a tagged-loop text representation of the atomic model.

pLDDT. pLDDT is the predicted lDDT-Cα score: AlphaFold's confidence that the local environment of each residue (all inter-atomic distances within 15 Å) is correctly placed. It is a per-residue number between 0 and 100, with higher meaning more reliable.

Backbone torsions (φ/ψ). φ (phi) and ψ (psi) are the two rotatable backbone dihedrals per residue: φ is the C(i-1)–N–Cα–C torsion, ψ is the N–Cα–C–N(i+1) torsion, both in degrees on (−180°, 180°]. α-helical residues cluster near (−60°, −45°); β-strand residues near (−120°, +130°). A Ramachandran plot is simply a scatter of (φ, ψ) for every residue.

B-factor. For experimental (PDB) structures, the B-factor (temperature factor) quantifies the positional spread of each atom in the crystal — a combination of thermal vibration and static disorder — in units of Å². High B-factors mark flexible loops or poorly resolved regions; low B-factors mark the rigid, well-ordered core.

Secondary structure (3-state, P-SEA). SS3 is a coarse helix/strand/coil call (letters a/b/c) made by the P-SEA algorithm from inter-Cα distances and dihedrals. It is less detailed than DSSP but needs only Cα positions.

Predicted aligned error. Predicted aligned error is AlphaFold's pairwise confidence. Unlike pLDDT (per-residue), PAE is per-residue-pair and captures whether two parts of the structure are correctly placed relative to each other. Units are ångströms of expected positional error.

Solvent-accessible surface area. Solvent-accessible surface area (SASA) is the area in Å² traced out by the centre of a 1.4 Å probe sphere (a water molecule) rolled over the protein's van der Waals surface (Shrake–Rupley / Lee–Richards construction). Buried residues have near-zero SASA; fully exposed residues can exceed 200 Å². The total SASA scales roughly with the number of surface residues.

Secondary structure (8-state, DSSP). The SS8 string is DSSP's per-residue secondary-structure call. α-helix (H) means an i→i+4 H-bond ladder; β-strand (E) means the residue participates in a β-sheet; 3₁₀ (G) and π (I) are tighter and wider helices; T/S are turns/bends; '-' is loop.

Rendered structure images. Structure images are PyMOL renders from six orthogonal camera directions. Cartoon representation draws helices as coils and strands as arrows; sticks shows the backbone as bonds; surface shows the solvent-excluded envelope. Rainbow coloring maps sequence position to hue (blue→red, N→C); chain coloring assigns a distinct color per polypeptide.

Sequence. The amino-acid sequence is the protein's primary structure: the linear order of residues from the N-terminus to the C-terminus, written in one-letter code. Everything else here — the 3D coordinates, the secondary structure, the domain annotations — is ultimately a consequence of this string.

Contact-map, Ramachandran, and PAE plots. Three diagnostic plots accompany the record. The Cα contact map visualizes the tertiary structure as a 2D adjacency matrix (8 Å cutoff, sequence-local contacts suppressed). The Ramachandran plot shows the distribution of backbone (φ, ψ) torsions, with points in the α and β basins reflecting secondary structure content. The PAE plot shows AlphaFold's inter-residue confidence as a color matrix.